Protein AF-A0A2I8DFP8-F1 (afdb_monomer)

Structure (mmCIF, N/CA/C/O backbone):
data_AF-A0A2I8DFP8-F1
#
_entry.id   AF-A0A2I8DFP8-F1
#
loop_
_atom_site.group_PDB
_atom_site.id
_atom_site.type_symbol
_atom_site.label_atom_id
_atom_site.label_alt_id
_atom_site.label_comp_id
_atom_site.label_asym_id
_atom_site.label_entity_id
_atom_site.label_seq_id
_atom_site.pdbx_PDB_ins_code
_atom_site.Cartn_x
_a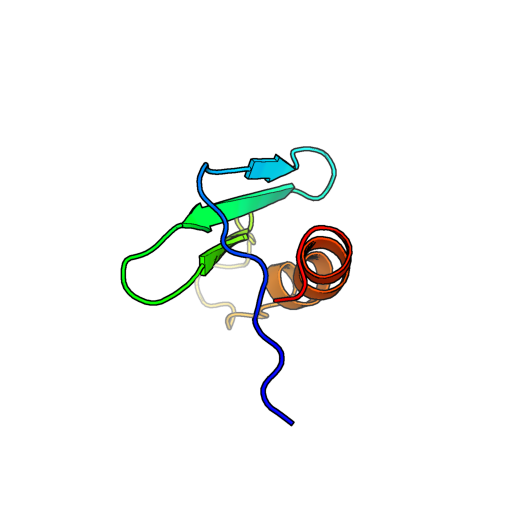tom_site.Cartn_y
_atom_site.Cartn_z
_atom_site.occupancy
_atom_site.B_iso_or_equiv
_atom_site.auth_seq_id
_atom_site.auth_comp_id
_atom_site.auth_asym_id
_atom_site.auth_atom_id
_atom_site.pdbx_PDB_model_num
ATOM 1 N N . MET A 1 1 ? -10.110 -20.671 13.272 1.00 35.28 1 MET A N 1
ATOM 2 C CA . MET A 1 1 ? -9.842 -19.706 14.358 1.00 35.28 1 MET A CA 1
ATOM 3 C C . MET A 1 1 ? -10.012 -18.320 13.761 1.00 35.28 1 MET A C 1
ATOM 5 O O . MET A 1 1 ? -9.259 -17.973 12.864 1.00 35.28 1 MET A O 1
ATOM 9 N N . LYS A 1 2 ? -11.095 -17.619 14.107 1.00 32.94 2 LYS A N 1
ATOM 10 C CA . LYS A 1 2 ? -11.418 -16.305 13.539 1.00 32.94 2 LYS A CA 1
ATOM 11 C C . LYS A 1 2 ? -10.578 -15.292 14.314 1.00 32.94 2 LYS A C 1
ATOM 13 O O . LYS A 1 2 ? -10.758 -15.168 15.518 1.00 32.94 2 LYS A O 1
ATOM 18 N N . VAL A 1 3 ? -9.579 -14.706 13.664 1.00 42.66 3 VAL A N 1
ATOM 19 C CA . VAL A 1 3 ? -8.818 -13.603 14.251 1.00 42.66 3 VAL A CA 1
ATOM 20 C C . VAL A 1 3 ? -9.753 -12.406 14.173 1.00 42.66 3 VAL A C 1
ATOM 22 O O . VAL A 1 3 ? -10.070 -11.958 13.072 1.00 42.66 3 VAL A O 1
ATOM 25 N N . ASP A 1 4 ? -10.284 -11.963 15.309 1.00 47.62 4 ASP A N 1
ATOM 26 C CA . ASP A 1 4 ? -11.026 -10.708 15.374 1.00 47.62 4 ASP A CA 1
ATOM 27 C C . ASP A 1 4 ? -10.019 -9.584 15.091 1.00 47.62 4 ASP A C 1
ATOM 29 O O . ASP A 1 4 ? -9.247 -9.176 15.957 1.00 47.62 4 ASP A O 1
ATOM 33 N N . GLY A 1 5 ? -9.932 -9.192 13.816 1.00 55.53 5 GLY A N 1
ATOM 34 C CA . GLY A 1 5 ? -9.012 -8.166 13.336 1.00 55.53 5 GLY A CA 1
ATOM 35 C C . GLY A 1 5 ? -9.278 -6.844 14.047 1.00 55.53 5 GLY A C 1
ATOM 36 O O . GLY A 1 5 ? -10.432 -6.462 14.256 1.00 55.53 5 GLY A O 1
ATOM 37 N N . ALA A 1 6 ? -8.212 -6.151 14.439 1.00 62.81 6 ALA A N 1
ATOM 38 C CA . ALA A 1 6 ? -8.324 -4.868 15.115 1.00 62.81 6 ALA A CA 1
ATOM 39 C C . ALA A 1 6 ? -9.100 -3.875 14.231 1.00 62.81 6 ALA A C 1
ATOM 41 O O . ALA A 1 6 ? -8.774 -3.672 13.060 1.00 62.81 6 ALA A O 1
ATOM 42 N N . LEU A 1 7 ? -10.154 -3.276 14.789 1.00 70.75 7 LEU A N 1
ATOM 43 C CA . LEU A 1 7 ? -10.977 -2.303 14.080 1.00 70.75 7 LEU A CA 1
ATOM 44 C C . LEU A 1 7 ? -10.234 -0.968 14.017 1.00 70.75 7 LEU A C 1
ATOM 46 O O . LEU A 1 7 ? -10.034 -0.295 15.027 1.00 70.75 7 LEU A O 1
ATOM 50 N N . LEU A 1 8 ? -9.835 -0.572 12.811 1.00 82.06 8 LEU A N 1
ATOM 51 C CA . LEU A 1 8 ? -9.340 0.771 12.559 1.00 82.06 8 LEU A CA 1
ATOM 52 C C . LEU A 1 8 ? -10.527 1.743 12.573 1.00 82.06 8 LEU A C 1
ATOM 54 O O . LEU A 1 8 ? -11.457 1.599 11.785 1.00 82.06 8 LEU A O 1
ATOM 58 N N . HIS A 1 9 ? -10.508 2.730 13.466 1.00 85.75 9 HIS A N 1
ATOM 59 C CA . HIS A 1 9 ? -11.570 3.743 13.558 1.00 85.75 9 HIS A CA 1
ATOM 60 C C . HIS A 1 9 ? -11.203 5.064 12.879 1.00 85.75 9 HIS A C 1
ATOM 62 O O . HIS A 1 9 ? -12.081 5.836 12.499 1.00 85.75 9 HIS A O 1
ATOM 68 N N . GLN A 1 10 ? -9.908 5.324 12.711 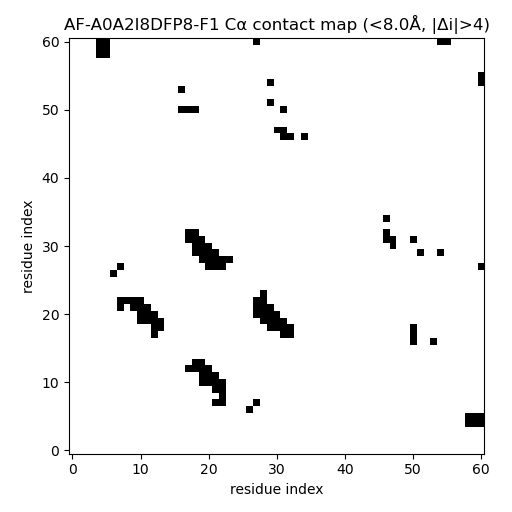1.00 89.00 10 GLN A N 1
ATOM 69 C CA . GLN A 1 10 ? -9.377 6.534 12.098 1.00 89.00 10 GLN A CA 1
ATOM 70 C C . GLN A 1 10 ? -8.257 6.164 11.142 1.00 89.00 10 GLN A C 1
ATOM 72 O O . GLN A 1 10 ? -7.591 5.148 11.321 1.00 89.00 10 GLN A O 1
ATOM 77 N N . ALA A 1 11 ? -8.052 6.984 10.120 1.00 92.31 11 ALA A N 1
ATOM 78 C CA . ALA A 1 11 ? -6.972 6.734 9.191 1.00 92.31 11 ALA A CA 1
ATOM 79 C C . ALA A 1 11 ? -5.598 6.975 9.837 1.00 92.31 11 ALA A C 1
ATOM 81 O O . ALA A 1 11 ? -5.453 7.853 10.688 1.00 92.31 11 ALA A O 1
ATOM 82 N N . VAL A 1 12 ? -4.597 6.210 9.403 1.00 92.25 12 VAL A N 1
ATOM 83 C CA . VAL A 1 12 ? -3.211 6.290 9.879 1.00 92.25 12 VAL A CA 1
ATOM 84 C C . VAL A 1 12 ? -2.296 6.478 8.677 1.00 92.25 12 VAL A C 1
ATOM 86 O O . VAL A 1 12 ? -2.393 5.738 7.700 1.00 92.25 12 VAL A O 1
ATOM 89 N N . LEU A 1 13 ? -1.411 7.469 8.755 1.00 94.38 13 LEU A N 1
ATOM 90 C CA . LEU A 1 13 ? -0.346 7.709 7.787 1.00 94.38 13 LEU A CA 1
ATOM 91 C C . LEU A 1 13 ? 0.987 7.361 8.443 1.00 94.38 13 LEU A C 1
ATOM 93 O O . LEU A 1 13 ? 1.317 7.932 9.480 1.00 94.38 13 LEU A O 1
ATOM 97 N N . ASP A 1 14 ? 1.750 6.479 7.808 1.00 94.06 14 ASP A N 1
ATOM 98 C CA . ASP A 1 14 ? 3.159 6.267 8.114 1.00 94.06 14 ASP A CA 1
ATOM 99 C C . ASP A 1 14 ? 3.991 6.885 6.978 1.00 94.06 14 ASP A C 1
ATOM 101 O O . ASP A 1 14 ? 4.100 6.298 5.894 1.00 94.06 14 ASP A O 1
ATOM 105 N N . PRO A 1 15 ? 4.531 8.100 7.168 1.00 93.44 15 PRO A N 1
ATOM 106 C CA . PRO A 1 15 ? 5.318 8.766 6.140 1.00 93.44 15 PRO A CA 1
ATOM 107 C C . PRO A 1 15 ? 6.738 8.196 6.013 1.00 93.44 15 PRO A C 1
ATOM 109 O O . PRO A 1 15 ? 7.369 8.425 4.985 1.00 93.44 15 PRO A O 1
ATOM 112 N N . GLU A 1 16 ? 7.242 7.471 7.018 1.00 93.50 16 GLU A N 1
ATOM 113 C CA . GLU A 1 16 ? 8.582 6.873 6.982 1.00 93.50 16 GLU A CA 1
ATOM 114 C C . GLU A 1 16 ? 8.599 5.640 6.077 1.00 93.50 16 GLU A C 1
ATOM 116 O O . GLU A 1 16 ? 9.489 5.488 5.241 1.00 93.50 16 GLU A O 1
ATOM 121 N N . TYR A 1 17 ? 7.578 4.789 6.198 1.00 93.06 17 TYR A N 1
ATOM 122 C CA . TYR A 1 17 ? 7.397 3.608 5.351 1.00 93.06 17 TYR A CA 1
ATOM 123 C C . TYR A 1 17 ? 6.510 3.865 4.124 1.00 93.06 17 TYR A C 1
ATOM 125 O O . TYR A 1 17 ? 6.392 2.996 3.261 1.00 93.06 17 TYR A O 1
ATOM 133 N N . GLY A 1 18 ? 5.901 5.048 4.014 1.00 94.50 18 GLY A N 1
ATOM 134 C CA . GLY A 1 18 ? 5.205 5.504 2.810 1.00 94.50 18 GLY A CA 1
ATOM 135 C C . GLY A 1 18 ? 3.860 4.822 2.551 1.00 94.50 18 GLY A C 1
ATOM 136 O O . GLY A 1 18 ? 3.527 4.545 1.394 1.00 94.50 18 GLY A O 1
ATOM 137 N N . PHE A 1 19 ? 3.074 4.551 3.599 1.00 95.38 19 PHE A N 1
ATOM 138 C CA . PHE A 1 19 ? 1.744 3.955 3.453 1.00 95.38 19 PHE A CA 1
ATOM 139 C C . PHE A 1 19 ? 0.655 4.666 4.259 1.00 95.38 19 PHE A C 1
ATOM 141 O O . PHE A 1 19 ? 0.899 5.339 5.259 1.00 95.38 19 PHE A O 1
ATOM 148 N N . PHE A 1 20 ? -0.586 4.470 3.821 1.00 95.50 20 PHE A N 1
ATOM 149 C CA . PHE A 1 20 ? -1.792 4.978 4.458 1.00 95.50 20 PHE A CA 1
ATOM 150 C C . PHE A 1 20 ? -2.794 3.845 4.685 1.00 95.50 20 PHE A C 1
ATOM 152 O O . PHE A 1 20 ? -3.141 3.113 3.754 1.00 95.50 20 PHE A O 1
ATOM 159 N N . LEU A 1 21 ? -3.273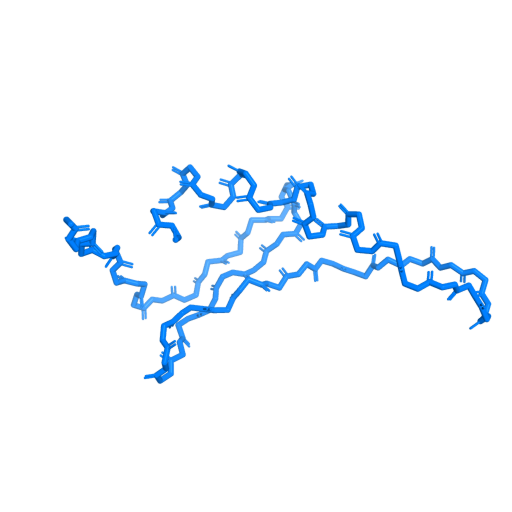 3.719 5.920 1.00 94.25 21 LEU A N 1
ATOM 160 C CA . LEU A 1 21 ? -4.335 2.803 6.318 1.00 94.25 21 LEU A CA 1
ATOM 161 C C . LEU A 1 21 ? -5.627 3.588 6.525 1.00 94.25 21 LEU A C 1
ATOM 163 O O . LEU A 1 21 ? -5.667 4.525 7.318 1.00 94.25 21 LEU A O 1
ATOM 167 N N . ALA A 1 22 ? -6.695 3.190 5.835 1.00 93.88 22 ALA A N 1
ATOM 168 C CA . ALA A 1 22 ? -8.004 3.825 5.949 1.00 93.88 22 ALA A CA 1
ATOM 169 C C . ALA A 1 22 ? -9.094 2.811 6.321 1.00 93.88 22 ALA A C 1
ATOM 171 O O . ALA A 1 22 ? -9.144 1.732 5.720 1.00 93.88 22 ALA A O 1
ATOM 172 N N . PRO A 1 23 ? -10.004 3.146 7.253 1.00 91.81 23 PRO A N 1
ATOM 173 C CA . PRO A 1 23 ? -11.174 2.323 7.507 1.00 91.81 23 PRO A CA 1
ATOM 174 C C . PRO A 1 23 ? -12.132 2.368 6.315 1.00 91.81 23 PRO A C 1
ATOM 176 O O . PRO A 1 23 ? -12.344 3.410 5.695 1.00 91.81 23 PRO A O 1
ATOM 179 N N . MET A 1 24 ? -12.723 1.224 5.992 1.00 90.19 24 MET A N 1
ATOM 180 C CA . MET A 1 24 ? -13.693 1.060 4.914 1.00 90.19 24 MET A CA 1
ATOM 181 C C . MET A 1 24 ? -14.917 0.291 5.415 1.00 90.19 24 MET A C 1
ATOM 183 O O . MET A 1 24 ? -14.850 -0.453 6.389 1.00 90.19 24 MET A O 1
ATOM 187 N N . THR A 1 25 ? -16.040 0.384 4.697 1.00 89.06 25 THR A N 1
ATOM 188 C CA . THR A 1 25 ? -17.272 -0.366 5.022 1.00 89.06 25 THR A CA 1
ATOM 189 C C . THR A 1 25 ? -17.049 -1.883 5.118 1.00 89.06 25 THR A C 1
ATOM 191 O O . THR A 1 25 ? -17.805 -2.574 5.793 1.00 89.06 25 THR A O 1
ATOM 194 N N . ARG A 1 26 ? -16.022 -2.417 4.440 1.00 88.06 26 ARG A N 1
ATOM 195 C CA . ARG A 1 26 ? -15.667 -3.846 4.419 1.00 88.06 26 ARG A CA 1
ATOM 196 C C . ARG A 1 26 ? -14.226 -4.099 4.879 1.00 88.06 26 ARG A C 1
ATOM 198 O O . ARG A 1 26 ? -13.500 -4.842 4.229 1.00 88.06 26 ARG A O 1
ATOM 205 N N . GLY A 1 27 ? -13.811 -3.469 5.975 1.00 86.81 27 GLY A N 1
ATOM 206 C CA . GLY A 1 27 ? -12.499 -3.693 6.588 1.00 86.81 27 GLY A CA 1
ATOM 207 C C . GLY A 1 27 ? -11.582 -2.485 6.453 1.00 86.81 27 GLY A C 1
ATOM 208 O O . GLY A 1 27 ? -11.983 -1.367 6.757 1.00 86.81 27 GLY A O 1
ATOM 209 N N . MET A 1 28 ? -10.346 -2.704 6.014 1.00 89.31 28 MET A N 1
ATOM 210 C CA . MET A 1 28 ? -9.316 -1.667 5.923 1.00 89.31 28 MET A CA 1
ATOM 211 C C . MET A 1 28 ? -8.726 -1.614 4.516 1.00 89.31 28 MET A C 1
ATOM 213 O O . MET A 1 28 ? -8.660 -2.631 3.826 1.00 89.31 28 MET A O 1
ATOM 217 N N . ARG A 1 29 ? -8.268 -0.432 4.098 1.00 92.94 29 ARG A N 1
ATOM 218 C CA . ARG A 1 29 ? -7.499 -0.246 2.864 1.00 92.94 29 ARG A CA 1
ATOM 219 C C . ARG A 1 29 ? -6.079 0.181 3.185 1.00 92.94 29 ARG A C 1
ATOM 221 O O . ARG A 1 29 ? -5.889 1.242 3.772 1.00 92.94 29 ARG A O 1
ATOM 228 N N . LEU A 1 30 ? -5.115 -0.615 2.735 1.00 94.62 30 LEU A N 1
ATOM 229 C CA . LEU A 1 30 ? -3.700 -0.264 2.682 1.00 94.62 30 LEU A CA 1
ATOM 230 C C . LEU A 1 30 ? -3.399 0.389 1.330 1.00 94.62 30 LEU A C 1
ATOM 232 O O . LEU A 1 30 ? -3.696 -0.180 0.283 1.00 94.62 30 LEU A O 1
ATOM 236 N N . THR A 1 31 ? -2.856 1.602 1.360 1.00 95.50 31 THR A N 1
ATOM 237 C CA . THR A 1 31 ? -2.485 2.379 0.169 1.00 95.50 31 THR A CA 1
ATOM 238 C C . THR A 1 31 ? -1.005 2.723 0.254 1.00 95.50 31 THR A C 1
ATOM 240 O O . THR A 1 31 ? -0.563 3.204 1.293 1.00 95.50 31 THR A O 1
ATOM 243 N N . THR A 1 32 ? -0.244 2.485 -0.811 1.00 95.31 32 THR A N 1
ATOM 244 C CA . THR A 1 32 ? 1.179 2.847 -0.894 1.00 95.31 32 THR A CA 1
ATOM 245 C C . THR A 1 32 ? 1.375 4.195 -1.573 1.00 95.31 32 THR A C 1
ATOM 247 O O . THR A 1 32 ? 0.447 4.750 -2.169 1.00 95.31 32 THR A O 1
ATOM 250 N N . ALA A 1 33 ? 2.609 4.690 -1.549 1.00 89.75 33 ALA A N 1
ATOM 251 C CA . ALA A 1 33 ? 3.060 5.709 -2.483 1.00 89.75 33 ALA A CA 1
ATOM 252 C C . ALA A 1 33 ? 3.042 5.209 -3.944 1.00 89.75 33 ALA A C 1
ATOM 254 O O . ALA A 1 33 ? 2.696 4.060 -4.248 1.00 89.75 33 ALA A O 1
ATOM 255 N N . VAL A 1 34 ? 3.418 6.107 -4.856 1.00 91.19 34 VAL A N 1
ATOM 256 C CA . VAL A 1 34 ? 3.550 5.806 -6.281 1.00 91.19 34 VAL A CA 1
ATOM 257 C C . VAL A 1 34 ? 4.806 4.981 -6.553 1.00 91.19 34 VAL A C 1
ATOM 259 O O . VAL A 1 34 ? 5.886 5.270 -6.043 1.00 91.19 34 VAL A O 1
ATOM 262 N N . GLU A 1 35 ? 4.665 3.982 -7.415 1.00 92.62 35 GLU A N 1
ATOM 263 C CA . GLU A 1 35 ? 5.785 3.297 -8.045 1.00 92.62 35 GLU A CA 1
ATOM 264 C C . GLU A 1 35 ? 5.972 3.869 -9.454 1.00 92.62 35 GLU A C 1
ATOM 266 O O . GLU A 1 35 ? 5.037 3.866 -10.255 1.00 92.62 35 GLU A O 1
ATOM 271 N N . LEU A 1 36 ? 7.159 4.400 -9.753 1.00 92.88 36 LEU A N 1
ATOM 272 C CA . LEU A 1 36 ? 7.468 4.947 -11.073 1.00 92.88 36 LEU A CA 1
ATOM 273 C C . LEU A 1 36 ? 8.163 3.888 -11.931 1.00 92.88 36 LEU A C 1
ATOM 275 O O . LEU A 1 36 ? 9.124 3.257 -11.496 1.00 92.88 36 LEU A O 1
ATOM 279 N N . GLY A 1 37 ? 7.704 3.745 -13.170 1.00 92.25 37 GLY A N 1
ATOM 280 C CA . GLY A 1 37 ? 8.282 2.861 -14.177 1.00 92.25 37 GLY A CA 1
ATOM 281 C C . GLY A 1 37 ? 8.247 3.502 -15.562 1.00 92.25 37 GLY A C 1
ATOM 282 O O . GLY A 1 37 ? 7.685 4.584 -15.750 1.00 92.25 37 GLY A O 1
ATOM 283 N N . VAL A 1 38 ? 8.849 2.839 -16.552 1.00 96.62 38 VAL A N 1
ATOM 284 C CA . VAL A 1 38 ? 8.648 3.223 -17.960 1.00 96.62 38 VAL A CA 1
ATOM 285 C C . VAL A 1 38 ? 7.173 3.044 -18.343 1.00 96.62 38 VAL A C 1
ATOM 287 O O . VAL A 1 38 ? 6.479 2.233 -17.739 1.00 96.62 38 VAL A O 1
ATOM 290 N N . ARG A 1 39 ? 6.687 3.801 -19.337 1.00 94.00 39 ARG A N 1
ATOM 291 C CA . ARG A 1 39 ? 5.252 3.928 -19.673 1.00 94.00 39 ARG A CA 1
ATOM 292 C C . ARG A 1 39 ? 4.486 2.602 -19.749 1.00 94.00 39 ARG A C 1
ATOM 294 O O . ARG A 1 39 ? 3.363 2.535 -19.268 1.00 94.00 39 ARG A O 1
ATOM 301 N N . ASP A 1 40 ? 5.111 1.588 -20.336 1.00 96.19 40 ASP A N 1
ATOM 302 C CA . ASP A 1 40 ? 4.511 0.274 -20.586 1.00 96.19 40 ASP A CA 1
ATOM 303 C C . ASP A 1 40 ? 5.146 -0.825 -19.715 1.00 96.19 40 ASP A C 1
ATOM 305 O O . ASP A 1 40 ? 5.064 -2.013 -20.028 1.00 96.19 40 ASP A O 1
ATOM 309 N N . ALA A 1 41 ? 5.820 -0.437 -18.625 1.00 95.62 41 ALA A N 1
ATOM 310 C CA . ALA A 1 41 ? 6.327 -1.389 -17.647 1.00 95.62 41 ALA A CA 1
ATOM 311 C C . ALA A 1 41 ? 5.158 -2.168 -17.021 1.00 95.62 41 ALA A C 1
ATOM 313 O O . ALA A 1 41 ? 4.131 -1.571 -16.684 1.00 95.62 41 ALA A O 1
ATOM 314 N N . PRO A 1 42 ? 5.305 -3.485 -16.805 1.00 94.25 42 PRO A N 1
ATOM 315 C CA . PRO A 1 42 ? 4.331 -4.235 -16.027 1.00 94.25 42 PRO A CA 1
ATOM 316 C C . PRO A 1 42 ? 4.302 -3.730 -14.577 1.00 94.25 42 PRO A C 1
ATOM 318 O O . PRO A 1 42 ? 5.323 -3.305 -14.035 1.00 94.25 42 PRO A O 1
ATOM 321 N N . CYS A 1 43 ? 3.144 -3.823 -13.919 1.00 91.88 43 CYS A N 1
ATOM 322 C CA . CYS A 1 43 ? 3.039 -3.542 -12.487 1.00 91.88 43 CYS A CA 1
ATOM 323 C C . CYS A 1 43 ? 3.913 -4.522 -11.691 1.00 91.88 43 CYS A C 1
ATOM 325 O O . CYS A 1 43 ? 3.728 -5.733 -11.816 1.00 91.88 43 CYS A O 1
ATOM 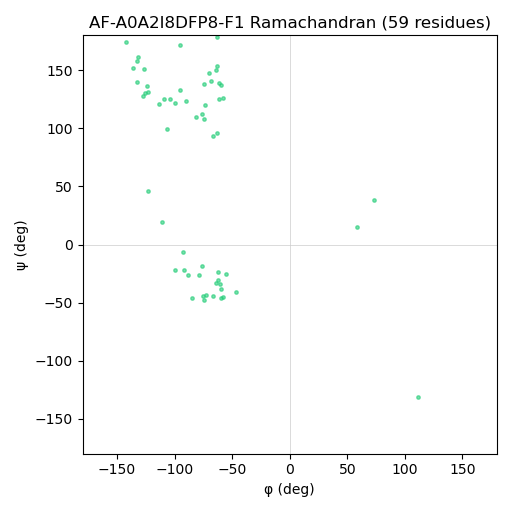327 N N . THR A 1 44 ? 4.821 -4.021 -10.848 1.00 94.25 44 THR A N 1
ATOM 328 C CA . THR A 1 44 ? 5.698 -4.900 -10.051 1.00 94.25 44 THR A CA 1
ATOM 329 C C . THR A 1 44 ? 5.125 -5.237 -8.675 1.00 94.25 44 THR A C 1
ATOM 331 O O . THR A 1 44 ? 5.498 -6.251 -8.091 1.00 94.25 44 THR A O 1
ATOM 334 N N . LEU A 1 45 ? 4.202 -4.411 -8.162 1.00 91.38 45 LEU A N 1
ATOM 335 C CA . LEU A 1 45 ? 3.599 -4.532 -6.827 1.00 91.38 45 LEU A CA 1
ATOM 336 C C . LEU A 1 45 ? 4.621 -4.491 -5.675 1.00 91.38 45 LEU A C 1
ATOM 338 O O . LEU A 1 45 ? 4.280 -4.826 -4.537 1.00 91.38 45 LEU A O 1
ATOM 342 N N . VAL A 1 46 ? 5.860 -4.056 -5.936 1.00 94.19 46 VAL A N 1
ATOM 343 C CA . VAL A 1 46 ? 6.947 -4.097 -4.948 1.00 94.19 46 VAL A CA 1
ATOM 344 C C . VAL A 1 46 ? 6.656 -3.203 -3.746 1.00 94.19 46 VAL A C 1
ATOM 346 O O . VAL A 1 46 ? 6.991 -3.559 -2.619 1.00 94.19 46 VAL A O 1
ATOM 349 N N . GLN A 1 47 ? 5.963 -2.081 -3.963 1.00 95.25 47 GLN A N 1
ATOM 350 C CA . GLN A 1 47 ? 5.542 -1.186 -2.885 1.00 95.25 47 GLN A CA 1
ATOM 351 C C . GLN A 1 47 ? 4.641 -1.909 -1.881 1.00 95.25 47 GLN A C 1
ATOM 353 O O . GLN A 1 47 ? 4.865 -1.821 -0.677 1.00 95.25 47 GLN A O 1
ATOM 358 N N . LEU A 1 48 ? 3.652 -2.669 -2.364 1.00 93.94 48 LEU A N 1
ATOM 359 C CA . LEU A 1 48 ? 2.715 -3.377 -1.494 1.00 93.94 48 LEU A CA 1
ATOM 360 C C . LEU A 1 48 ? 3.428 -4.482 -0.709 1.00 93.94 48 LEU A C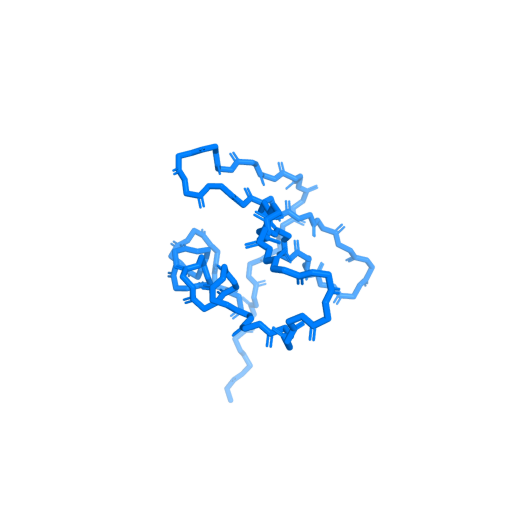 1
ATOM 362 O O . LEU A 1 48 ? 3.260 -4.574 0.505 1.00 93.94 48 LEU A O 1
ATOM 366 N N . ALA A 1 49 ? 4.280 -5.255 -1.388 1.00 94.62 49 ALA A N 1
ATOM 367 C CA . ALA A 1 49 ? 5.079 -6.304 -0.761 1.00 94.62 49 ALA A CA 1
ATOM 368 C C . ALA A 1 49 ? 6.028 -5.759 0.322 1.00 94.62 49 ALA A C 1
ATOM 370 O O . ALA A 1 49 ? 6.264 -6.428 1.327 1.00 94.62 49 ALA A O 1
ATOM 371 N N . ALA A 1 50 ? 6.553 -4.544 0.136 1.00 94.12 50 ALA A N 1
ATOM 372 C CA . ALA A 1 50 ? 7.423 -3.893 1.107 1.00 94.12 50 ALA A CA 1
ATOM 373 C C . ALA A 1 50 ? 6.659 -3.397 2.346 1.00 94.12 50 ALA A C 1
ATOM 375 O O . ALA A 1 50 ? 7.132 -3.586 3.468 1.00 94.12 50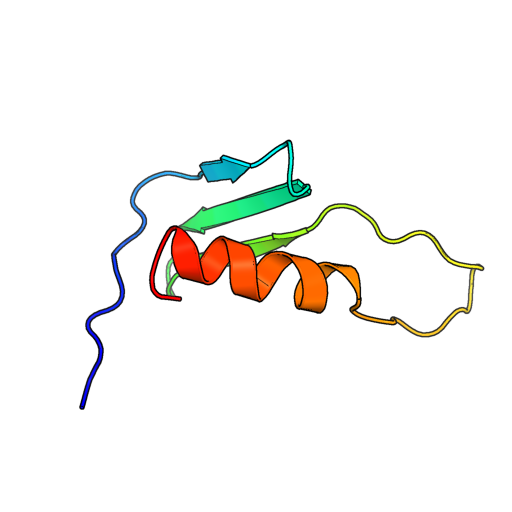 ALA A O 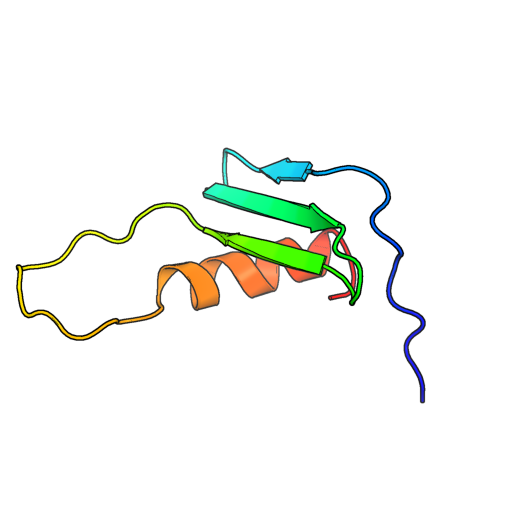1
ATOM 376 N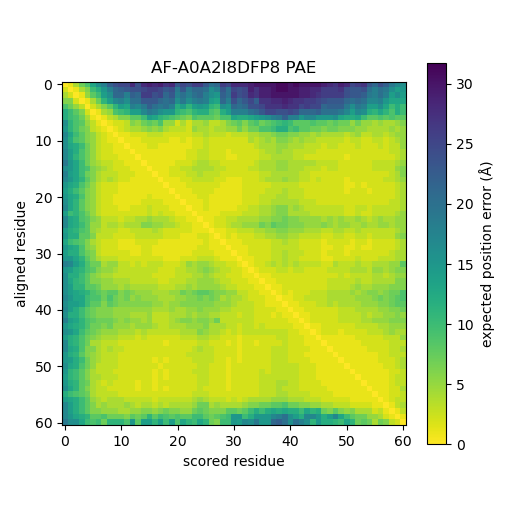 N . VAL A 1 51 ? 5.484 -2.780 2.168 1.00 95.19 51 VAL A N 1
ATOM 377 C CA . VAL A 1 51 ? 4.768 -2.142 3.288 1.00 95.19 51 VAL A CA 1
ATOM 378 C C . VAL A 1 51 ? 3.832 -3.078 4.047 1.00 95.19 51 VAL A C 1
ATOM 380 O O . VAL A 1 51 ? 3.581 -2.850 5.227 1.00 95.19 51 VAL A O 1
ATOM 383 N N . GLU A 1 52 ? 3.310 -4.136 3.420 1.00 94.00 52 GLU A N 1
ATOM 384 C CA . GLU A 1 52 ? 2.334 -5.026 4.060 1.00 94.00 52 GLU A CA 1
ATOM 385 C C . GLU A 1 52 ? 2.871 -5.666 5.357 1.00 94.00 52 GLU A C 1
ATOM 387 O O . GLU A 1 52 ? 2.164 -5.618 6.370 1.00 94.00 52 GLU A O 1
ATOM 392 N N . PRO A 1 53 ? 4.116 -6.189 5.417 1.00 93.94 53 PRO A N 1
ATOM 393 C CA . PRO A 1 53 ? 4.676 -6.713 6.662 1.00 93.94 53 PRO A CA 1
ATOM 394 C C . PRO A 1 53 ? 4.811 -5.655 7.763 1.00 93.94 53 PRO A C 1
ATOM 396 O O . PRO A 1 53 ? 4.722 -5.993 8.941 1.00 93.94 53 PRO A O 1
ATOM 399 N N . VAL A 1 54 ? 5.031 -4.388 7.399 1.00 93.75 54 VAL A N 1
ATOM 400 C CA . VAL A 1 54 ? 5.127 -3.271 8.351 1.00 93.75 54 VAL A CA 1
ATOM 401 C C . VAL A 1 54 ? 3.739 -2.904 8.867 1.00 93.75 54 VAL A C 1
ATOM 403 O O . VAL A 1 54 ? 3.530 -2.848 10.077 1.00 93.75 54 VAL A O 1
ATOM 406 N N . ALA A 1 55 ? 2.763 -2.763 7.970 1.00 92.25 55 ALA A N 1
ATOM 407 C CA . ALA A 1 55 ? 1.380 -2.466 8.325 1.00 92.25 55 ALA A CA 1
ATOM 408 C C . ALA A 1 55 ? 0.775 -3.550 9.242 1.00 92.25 55 ALA A C 1
ATOM 410 O O . ALA A 1 55 ? 0.105 -3.221 10.221 1.00 92.25 55 ALA A O 1
ATOM 411 N N . ARG A 1 56 ? 1.107 -4.831 9.005 1.00 90.31 56 ARG A N 1
ATOM 412 C CA . ARG A 1 56 ? 0.719 -5.978 9.854 1.00 90.31 56 ARG A CA 1
ATOM 413 C C . ARG A 1 56 ? 1.264 -5.923 11.284 1.00 90.31 56 ARG A C 1
ATOM 415 O O . ARG A 1 56 ? 0.698 -6.560 12.169 1.00 90.31 56 ARG A O 1
ATOM 422 N N . ARG A 1 57 ? 2.364 -5.198 11.527 1.00 88.69 57 ARG A N 1
ATOM 423 C CA . ARG A 1 57 ? 2.905 -4.981 12.883 1.00 88.69 57 ARG A CA 1
ATOM 424 C C . ARG A 1 57 ? 2.126 -3.910 13.647 1.00 88.69 57 ARG A C 1
ATOM 426 O O . ARG A 1 57 ? 2.126 -3.949 14.872 1.00 88.69 57 ARG A O 1
ATOM 433 N N . MET A 1 58 ? 1.491 -2.970 12.943 1.00 81.50 58 MET A N 1
ATOM 434 C CA . MET A 1 58 ? 0.714 -1.882 13.550 1.00 81.50 58 MET A CA 1
ATOM 435 C C . MET A 1 58 ? -0.719 -2.302 13.879 1.00 81.50 58 MET A C 1
ATOM 437 O O . MET A 1 58 ? -1.206 -2.030 14.972 1.00 81.50 58 MET A O 1
ATOM 441 N N . LEU A 1 59 ? -1.389 -2.978 12.945 1.00 76.31 59 LEU A N 1
ATOM 442 C CA . LEU A 1 59 ? -2.661 -3.653 13.182 1.00 76.31 59 LEU A CA 1
ATOM 443 C C . LEU A 1 59 ? -2.577 -5.066 12.599 1.00 76.31 59 LEU A C 1
ATOM 445 O O . LEU A 1 59 ? -2.042 -5.220 11.501 1.00 76.31 59 LEU A O 1
ATOM 449 N N . PRO A 1 60 ? -3.126 -6.094 13.269 1.00 67.75 60 PRO A N 1
ATOM 450 C CA . PRO A 1 60 ? -3.280 -7.408 12.659 1.00 67.75 60 PRO A CA 1
ATOM 451 C C . PRO A 1 60 ? -4.238 -7.301 11.459 1.00 67.75 60 PRO A C 1
ATOM 453 O O . PRO A 1 60 ? -5.457 -7.282 11.641 1.00 67.75 60 PRO A O 1
ATOM 456 N N . LEU A 1 61 ? -3.661 -7.164 10.255 1.00 63.97 61 LEU A N 1
A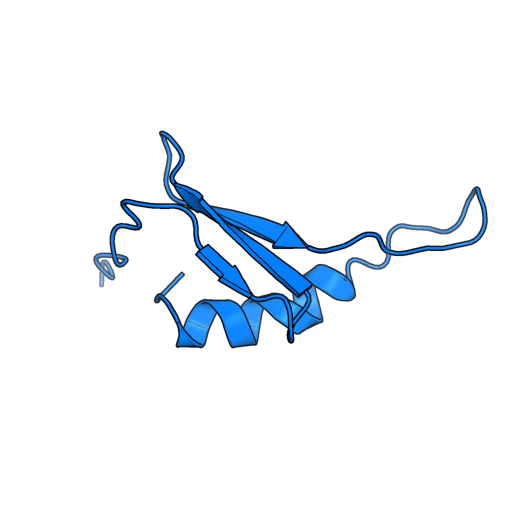TOM 457 C CA . LEU A 1 61 ? -4.375 -7.129 8.970 1.00 63.97 61 LEU A CA 1
ATOM 458 C C . LEU A 1 61 ? -4.924 -8.501 8.572 1.00 63.97 61 LEU A C 1
ATOM 460 O O . LEU A 1 61 ? -4.255 -9.524 8.852 1.00 63.97 61 LEU A O 1
#

Mean predicted aligned error: 5.56 Å

Secondary structure (DSSP, 8-state):
---------S-EEETTTTEEEEEETTEEEEEE-PPP--TTPPP--HHHHHHHHHHHHHS--

Solvent-accessible surface area (backbone atoms only — not comparable to full-atom values): 4097 Å² total; per-residue (Å²): 136,86,76,82,56,68,81,60,88,60,69,48,77,40,80,90,77,39,36,36,40,34,56,47,103,90,52,73,43,84,43,62,66,88,84,88,72,62,96,85,55,76,88,80,60,58,63,55,69,63,39,49,70,56,51,42,72,78,42,60,116

Radius of gyration: 13.37 Å; Cα contacts (8 Å, |Δi|>4): 61; chains: 1; bounding box: 26×28×36 Å

Foldseek 3Di:
DDDPWDQDPAKDDDVVLAWIWGQDPVGIDIDGDDDDDPPPDDDPCVSVVSCVVVVCVVIVD

Sequence (61 aa):
MKVDGALLHQAVLDPEYGFFLAPMTRGMRLTTAVELGVRDAPCTLVQLAAVEPVARRMLPL

pLDDT: mean 86.35, std 15.13, range [32.94, 96.62]

Nearest PDB structures (foldseek):
  5uib-assembly1_A  TM=3.516E-01  e=2.829E+00  Rhizobium rhizogenes K84
  6ck1-assembly1_C  TM=4.748E-01  e=3.932E+00  Paracoccus denitrificans PD1222